Protein AF-A0A1Q5X031-F1 (afdb_monomer_lite)

Structure (mmCIF, N/CA/C/O backbone):
data_AF-A0A1Q5X031-F1
#
_entry.id   AF-A0A1Q5X031-F1
#
loop_
_atom_site.group_PDB
_atom_site.id
_atom_site.type_symbol
_atom_site.label_atom_id
_atom_site.label_alt_id
_atom_site.label_comp_id
_atom_site.label_asym_id
_atom_site.label_entity_id
_atom_site.label_seq_id
_atom_site.pdbx_PDB_ins_code
_atom_site.Cartn_x
_atom_site.Cartn_y
_atom_site.Cartn_z
_atom_site.occupancy
_atom_site.B_iso_or_equiv
_atom_site.auth_seq_id
_atom_site.auth_comp_id
_atom_site.auth_asym_id
_atom_site.auth_atom_id
_atom_site.pdbx_PDB_model_num
ATOM 1 N N . MET A 1 1 ? -12.141 8.683 9.339 1.00 62.94 1 MET A N 1
ATOM 2 C CA . MET A 1 1 ? -10.806 8.806 9.956 1.00 62.94 1 MET A CA 1
ATOM 3 C C . MET A 1 1 ? -9.960 7.649 9.449 1.00 62.94 1 MET A C 1
ATOM 5 O O . MET A 1 1 ? -10.517 6.573 9.268 1.00 62.94 1 MET A O 1
ATOM 9 N N . ILE A 1 2 ? -8.670 7.845 9.158 1.00 69.19 2 ILE A N 1
ATOM 10 C CA . ILE A 1 2 ? -7.793 6.757 8.685 1.00 69.19 2 ILE A CA 1
ATOM 11 C C . ILE A 1 2 ? -6.785 6.430 9.774 1.00 69.19 2 ILE A C 1
ATOM 13 O O . ILE A 1 2 ? -6.006 7.297 10.152 1.00 69.19 2 ILE A O 1
ATOM 17 N N . THR A 1 3 ? -6.739 5.181 10.232 1.00 71.44 3 THR A N 1
ATOM 18 C CA . THR A 1 3 ? -5.630 4.711 11.068 1.00 71.44 3 THR A CA 1
ATOM 19 C C . THR A 1 3 ? -4.552 4.084 10.185 1.00 71.44 3 THR A C 1
ATOM 21 O O . THR A 1 3 ? -4.799 3.101 9.487 1.00 71.44 3 THR A O 1
ATOM 24 N N . ILE A 1 4 ? -3.330 4.612 10.249 1.00 75.94 4 ILE A N 1
ATOM 25 C CA . ILE A 1 4 ? -2.141 3.996 9.656 1.00 75.94 4 ILE A CA 1
ATOM 26 C C . ILE A 1 4 ? -1.322 3.347 10.766 1.00 75.94 4 ILE A C 1
ATOM 28 O O . ILE A 1 4 ? -0.714 4.014 11.608 1.00 75.94 4 ILE A O 1
ATOM 32 N N . ALA A 1 5 ? -1.267 2.018 10.738 1.00 76.06 5 ALA A N 1
ATOM 33 C CA . ALA A 1 5 ? -0.456 1.255 11.667 1.00 76.06 5 ALA A CA 1
ATOM 34 C C . ALA A 1 5 ? 0.974 1.082 11.132 1.00 76.06 5 ALA A C 1
ATOM 36 O O . ALA A 1 5 ? 1.202 0.555 10.042 1.00 76.06 5 ALA A O 1
ATOM 37 N N . LEU A 1 6 ? 1.955 1.520 11.917 1.00 77.69 6 LEU A N 1
ATOM 38 C CA . LEU A 1 6 ? 3.374 1.485 11.579 1.00 77.69 6 LEU A CA 1
ATOM 39 C C . LEU A 1 6 ? 4.087 0.350 12.320 1.00 77.69 6 LEU A C 1
ATOM 41 O O . LEU A 1 6 ? 3.685 -0.078 13.405 1.00 77.69 6 LEU A O 1
ATOM 45 N N . THR A 1 7 ? 5.215 -0.105 11.769 1.00 81.31 7 THR A N 1
ATOM 46 C CA . THR A 1 7 ? 6.154 -0.918 12.555 1.00 81.31 7 THR A CA 1
ATOM 47 C C . THR A 1 7 ? 6.699 -0.085 13.716 1.00 81.31 7 THR A C 1
ATOM 49 O O . THR A 1 7 ? 6.920 1.119 13.564 1.00 81.31 7 THR A O 1
ATOM 52 N N . LYS A 1 8 ? 6.993 -0.725 14.854 1.00 79.88 8 LYS A N 1
ATOM 53 C CA . LYS A 1 8 ? 7.580 -0.054 16.029 1.00 79.88 8 LYS A CA 1
ATOM 54 C C . LYS A 1 8 ? 8.793 0.813 15.661 1.00 79.88 8 LYS A C 1
ATOM 56 O O . LYS A 1 8 ? 8.854 1.978 16.036 1.00 79.88 8 LYS A O 1
ATOM 61 N N . LYS A 1 9 ? 9.707 0.260 14.855 1.00 80.38 9 LYS A N 1
ATOM 62 C CA . LYS A 1 9 ? 10.918 0.954 14.397 1.00 80.38 9 LYS A CA 1
ATOM 63 C C . LYS A 1 9 ? 10.600 2.210 13.584 1.00 80.38 9 LYS A C 1
ATOM 65 O O . LYS A 1 9 ? 11.255 3.228 13.771 1.00 80.38 9 LYS A O 1
ATOM 70 N N . LEU A 1 10 ? 9.634 2.142 12.664 1.00 76.56 10 LEU A N 1
ATOM 71 C CA . LEU A 1 10 ? 9.259 3.303 11.856 1.00 76.56 10 LEU A CA 1
ATOM 72 C C . LEU A 1 10 ? 8.604 4.378 12.724 1.00 76.56 10 LEU A C 1
ATOM 74 O O . LEU A 1 10 ? 9.017 5.528 12.641 1.00 76.56 10 LEU A O 1
ATOM 78 N N . PHE A 1 11 ? 7.674 3.978 13.595 1.00 79.25 11 PHE A N 1
ATOM 79 C CA . PHE A 1 11 ? 6.970 4.877 14.506 1.00 79.25 11 PHE A CA 1
ATOM 80 C C . PHE A 1 11 ? 7.943 5.698 15.374 1.00 79.25 11 PHE A C 1
ATOM 82 O O . PHE A 1 11 ? 7.868 6.927 15.421 1.00 79.25 11 PHE A O 1
ATOM 89 N N . GLU A 1 12 ? 8.918 5.025 15.993 1.00 79.31 12 GLU A N 1
ATOM 90 C CA . GLU A 1 12 ? 9.957 5.651 16.826 1.00 79.31 12 GLU A CA 1
ATOM 91 C C . GLU A 1 12 ? 10.840 6.638 16.042 1.00 79.31 12 GLU A C 1
ATOM 93 O O . GLU A 1 12 ? 11.286 7.646 16.586 1.00 79.31 12 GLU A O 1
ATOM 98 N N . LEU A 1 13 ? 11.073 6.394 14.747 1.00 74.12 13 LEU A N 1
ATOM 99 C CA . LEU A 1 13 ? 11.888 7.265 13.891 1.00 74.12 13 LEU A CA 1
ATOM 100 C C . LEU A 1 13 ? 11.140 8.497 13.359 1.00 74.12 13 LEU A C 1
ATOM 102 O O . LEU A 1 13 ? 11.801 9.436 12.889 1.00 74.12 13 LEU A O 1
ATOM 106 N N . SER A 1 14 ? 9.805 8.469 13.399 1.00 70.00 14 SER A N 1
ATOM 107 C CA . SER A 1 14 ? 8.910 9.456 12.785 1.00 70.00 14 SER A CA 1
ATOM 108 C C . SER A 1 14 ? 8.431 10.580 13.713 1.00 70.00 14 SER A C 1
ATOM 110 O O . SER A 1 14 ? 7.792 11.503 13.224 1.00 70.00 14 SER A O 1
ATOM 112 N N . ALA A 1 15 ? 8.771 10.546 15.011 1.00 71.56 15 ALA A N 1
ATOM 113 C CA . ALA A 1 15 ? 8.360 11.551 16.010 1.00 71.56 15 ALA A CA 1
ATOM 114 C C . ALA A 1 15 ? 6.832 11.793 16.082 1.00 71.56 15 ALA A C 1
ATOM 116 O O . ALA A 1 15 ? 6.385 12.881 16.437 1.00 71.56 15 ALA A O 1
ATOM 117 N N . LEU A 1 16 ? 6.037 10.777 15.730 1.00 75.38 16 LEU A N 1
ATOM 118 C CA . LEU A 1 16 ? 4.574 10.827 15.722 1.00 75.38 16 LEU A CA 1
ATOM 119 C C . LEU A 1 16 ? 4.020 10.603 17.135 1.00 75.38 16 LEU A C 1
ATOM 121 O O . LEU A 1 16 ? 4.628 9.898 17.944 1.00 75.38 16 LEU A O 1
ATOM 125 N N . VAL A 1 17 ? 2.853 11.184 17.416 1.00 76.62 17 VAL A N 1
ATOM 126 C CA . VAL A 1 17 ? 2.105 10.931 18.655 1.00 76.62 17 VAL A CA 1
ATOM 127 C C . VAL A 1 17 ? 1.268 9.671 18.458 1.00 76.62 17 VAL A C 1
ATOM 129 O O . VAL A 1 17 ? 0.618 9.521 17.428 1.00 76.62 17 VAL A O 1
ATOM 132 N N . GLU A 1 18 ? 1.342 8.735 19.406 1.00 76.81 18 GLU A N 1
ATOM 133 C CA . GLU A 1 18 ? 0.602 7.473 19.316 1.00 76.81 18 GLU A CA 1
ATOM 134 C C . GLU A 1 18 ? -0.849 7.728 19.695 1.00 76.81 18 GLU A C 1
ATOM 136 O O . GLU A 1 18 ? -1.139 8.181 20.803 1.00 76.81 18 GLU A O 1
ATOM 141 N N . GLU A 1 19 ? -1.751 7.445 18.764 1.00 76.94 19 GLU A N 1
ATOM 142 C CA . GLU A 1 19 ? -3.184 7.599 18.972 1.00 76.94 19 GLU A CA 1
ATOM 143 C C . GLU A 1 19 ? -3.843 6.232 19.192 1.00 76.94 19 GLU A C 1
ATOM 145 O O . GLU A 1 19 ? -3.423 5.220 18.620 1.00 76.94 19 GLU A O 1
ATOM 150 N N . GLN A 1 20 ? -4.873 6.193 20.046 1.00 65.19 20 GLN A N 1
ATOM 151 C CA . GLN A 1 20 ? -5.651 4.974 20.276 1.00 65.19 20 GLN A CA 1
ATOM 152 C C . GLN A 1 20 ? -6.442 4.616 19.014 1.00 65.19 20 GLN A C 1
ATOM 154 O O . GLN A 1 20 ? -7.160 5.457 18.460 1.00 65.19 20 GLN A O 1
ATOM 159 N N . ASP A 1 21 ? -6.284 3.367 18.576 1.00 61.19 21 ASP A N 1
ATOM 160 C CA . ASP A 1 21 ? -7.022 2.796 17.456 1.00 61.19 21 ASP A CA 1
ATOM 161 C C . ASP A 1 21 ? -8.334 2.200 17.975 1.00 61.19 21 ASP A C 1
ATOM 163 O O . ASP A 1 21 ? -8.321 1.305 18.821 1.00 61.19 21 ASP A O 1
ATOM 167 N N . ASN A 1 22 ? -9.462 2.715 17.489 1.00 57.88 22 ASN A N 1
ATOM 168 C CA . ASN A 1 22 ? -10.771 2.118 17.726 1.00 57.88 22 ASN A CA 1
ATOM 169 C C . ASN A 1 22 ? -11.041 1.197 16.530 1.00 57.88 22 ASN A C 1
ATOM 171 O O . ASN A 1 22 ? -11.294 1.681 15.429 1.00 57.88 22 ASN A O 1
ATOM 175 N N . GLU A 1 23 ? -10.946 -0.119 16.740 1.00 53.53 23 GLU A N 1
ATOM 176 C CA . GLU A 1 23 ? -10.926 -1.153 15.686 1.00 53.53 23 GLU A CA 1
ATOM 177 C C . GLU A 1 23 ? -12.156 -1.163 14.743 1.00 53.53 23 GLU A C 1
ATOM 179 O O . GLU A 1 23 ? -12.122 -1.825 13.704 1.00 53.53 23 GLU A O 1
ATOM 184 N N . GLU A 1 24 ? -13.225 -0.426 15.059 1.00 53.31 24 GLU A N 1
ATOM 185 C CA . GLU A 1 24 ? -14.522 -0.494 14.370 1.00 53.31 24 GLU A CA 1
ATOM 186 C C . GLU A 1 24 ? -14.583 0.210 12.996 1.00 53.31 24 GLU A C 1
ATOM 188 O O . GLU A 1 24 ? -15.431 -0.150 12.184 1.00 53.31 24 GLU A O 1
ATOM 193 N N . GLU A 1 25 ? -13.684 1.147 12.657 1.00 50.66 25 GLU A N 1
ATOM 194 C CA . GLU A 1 25 ? -13.749 1.886 11.368 1.00 50.66 25 GLU A CA 1
ATOM 195 C C . GLU A 1 25 ? -12.804 1.353 10.265 1.00 50.66 25 GLU A C 1
ATOM 197 O O . GLU A 1 25 ? -12.800 1.843 9.132 1.00 50.66 25 GLU A O 1
ATOM 202 N N . ALA A 1 26 ? -11.972 0.353 10.564 1.00 51.22 26 ALA A N 1
ATOM 203 C CA . ALA A 1 26 ? -10.728 0.133 9.823 1.00 51.22 26 ALA A CA 1
ATOM 204 C C . ALA A 1 26 ? -10.812 -0.809 8.608 1.00 51.22 26 ALA A C 1
ATOM 206 O O . ALA A 1 26 ? -9.786 -1.051 7.975 1.00 51.22 26 ALA A O 1
ATOM 207 N N . GLU A 1 27 ? -11.962 -1.398 8.261 1.00 49.22 27 GLU A N 1
ATOM 208 C CA . GLU A 1 27 ? -11.999 -2.411 7.190 1.00 49.22 27 GLU A CA 1
ATOM 209 C C . GLU A 1 27 ? -11.757 -1.829 5.790 1.00 49.22 27 GLU A C 1
ATOM 211 O O . GLU A 1 27 ? -11.101 -2.460 4.965 1.00 49.22 27 GLU A O 1
ATOM 216 N N . PHE A 1 28 ? -12.177 -0.587 5.551 1.00 42.47 28 PHE A N 1
ATOM 217 C CA . PHE A 1 28 ? -12.088 0.066 4.242 1.00 42.47 28 PHE A CA 1
ATOM 218 C C . PHE A 1 28 ? -10.653 0.441 3.814 1.00 42.47 28 PHE A C 1
ATOM 220 O O . PHE A 1 28 ? -10.378 0.555 2.625 1.00 42.47 28 PHE A O 1
ATOM 227 N N . TYR A 1 29 ? -9.712 0.592 4.756 1.00 52.34 29 TYR A N 1
ATOM 228 C CA . TYR A 1 29 ? -8.354 1.106 4.488 1.00 52.34 29 TYR A CA 1
ATOM 229 C C . TYR A 1 29 ? -7.255 0.028 4.510 1.00 52.34 29 TYR A C 1
ATOM 231 O O . TYR A 1 29 ? -6.066 0.342 4.464 1.00 52.34 29 TYR A O 1
ATOM 239 N N . LYS A 1 30 ? -7.627 -1.258 4.558 1.00 55.53 30 LYS A N 1
ATOM 240 C CA . LYS A 1 30 ? -6.686 -2.392 4.675 1.00 55.53 30 LYS A CA 1
ATOM 241 C C . LYS A 1 30 ? -5.986 -2.781 3.363 1.00 55.53 30 LYS A C 1
ATOM 243 O O . LYS A 1 30 ? -5.201 -3.727 3.358 1.00 55.53 30 LYS A O 1
ATOM 248 N N . TRP A 1 31 ? -6.249 -2.080 2.258 1.00 60.91 31 TRP A N 1
ATOM 249 C CA . TRP A 1 31 ? -6.085 -2.643 0.909 1.00 60.91 31 TRP A CA 1
ATOM 250 C C . TRP A 1 31 ? -4.978 -2.023 0.043 1.00 60.91 31 TRP A C 1
ATOM 252 O O . TRP A 1 31 ? -4.971 -2.262 -1.157 1.00 60.91 31 TRP A O 1
ATOM 262 N N . HIS A 1 32 ? -4.027 -1.258 0.594 1.00 67.06 32 HIS A N 1
ATOM 263 C CA . HIS A 1 32 ? -2.970 -0.627 -0.218 1.00 67.06 32 HIS A CA 1
ATOM 264 C C . HIS A 1 32 ? -1.551 -1.104 0.105 1.00 67.06 32 HIS A C 1
ATOM 266 O O . HIS A 1 32 ? -1.074 -0.973 1.232 1.00 67.06 32 HIS A O 1
ATOM 272 N N . ALA A 1 33 ? -0.843 -1.566 -0.929 1.00 68.56 33 ALA A N 1
ATOM 273 C CA . ALA A 1 33 ? 0.562 -1.958 -0.895 1.00 68.56 33 ALA A CA 1
ATOM 274 C C . ALA A 1 33 ? 1.423 -0.970 -1.701 1.00 68.56 33 ALA A C 1
ATOM 276 O O . ALA A 1 33 ? 1.967 -1.304 -2.753 1.00 68.56 33 ALA A O 1
ATOM 277 N N . ASN A 1 34 ? 1.554 0.265 -1.209 1.00 76.19 34 ASN A N 1
ATOM 278 C CA . ASN A 1 34 ? 2.280 1.317 -1.924 1.00 76.19 34 ASN A CA 1
ATOM 279 C C . ASN A 1 34 ? 3.695 1.530 -1.368 1.00 76.19 34 ASN A C 1
ATOM 281 O O . ASN A 1 34 ? 3.919 1.606 -0.160 1.00 76.19 34 ASN A O 1
ATOM 285 N N . VAL A 1 35 ? 4.647 1.697 -2.279 1.00 75.12 35 VAL A N 1
ATOM 286 C CA . VAL A 1 35 ? 6.012 2.155 -2.037 1.00 75.12 35 VAL A CA 1
ATOM 287 C C . VAL A 1 35 ? 6.104 3.616 -2.464 1.00 75.12 35 VAL A C 1
ATOM 289 O O . VAL A 1 35 ? 5.649 3.999 -3.540 1.00 75.12 35 VAL A O 1
ATOM 292 N N . PHE A 1 36 ? 6.722 4.444 -1.628 1.00 75.56 36 PHE A N 1
ATOM 293 C CA . PHE A 1 36 ? 6.986 5.847 -1.930 1.00 75.56 36 PHE A CA 1
ATOM 294 C C . PHE A 1 36 ? 8.378 6.243 -1.443 1.00 75.56 36 PHE A C 1
ATOM 296 O O . PHE A 1 36 ? 8.917 5.689 -0.482 1.00 75.56 36 PHE A O 1
ATOM 303 N N . ARG A 1 37 ? 8.992 7.212 -2.128 1.00 70.06 37 ARG A N 1
ATOM 304 C CA . ARG A 1 37 ? 10.319 7.717 -1.769 1.00 70.06 37 ARG A CA 1
ATOM 305 C C . ARG A 1 37 ? 10.178 8.834 -0.739 1.00 70.06 37 ARG A C 1
ATOM 307 O O . ARG A 1 37 ? 9.598 9.875 -1.019 1.00 70.06 37 ARG A O 1
ATOM 314 N N . MET A 1 38 ? 10.772 8.648 0.434 1.00 66.62 38 MET A N 1
ATOM 315 C CA . MET A 1 38 ? 10.844 9.691 1.457 1.00 66.62 38 MET A CA 1
ATOM 316 C C . MET A 1 38 ? 12.006 10.655 1.186 1.00 66.62 38 MET A C 1
ATOM 318 O O . MET A 1 38 ? 13.172 10.285 1.331 1.00 66.62 38 MET A O 1
ATOM 322 N N . ALA A 1 39 ? 11.702 11.906 0.835 1.00 57.41 39 ALA A N 1
ATOM 323 C CA . ALA A 1 39 ? 12.688 12.979 0.708 1.00 57.41 39 ALA A CA 1
ATOM 324 C C . ALA A 1 39 ? 12.679 13.875 1.965 1.00 57.41 39 ALA A C 1
ATOM 326 O O . ALA A 1 39 ? 11.912 14.822 2.042 1.00 57.41 39 ALA A O 1
ATOM 327 N N . ARG A 1 40 ? 13.560 13.574 2.935 1.00 55.78 40 ARG A N 1
ATOM 328 C CA . ARG A 1 40 ? 13.733 14.252 4.248 1.00 55.78 40 ARG A CA 1
ATOM 329 C C . ARG A 1 40 ? 12.469 14.285 5.144 1.00 55.78 40 ARG A C 1
ATOM 331 O O . ARG A 1 40 ? 11.333 14.313 4.699 1.00 55.78 40 ARG A O 1
ATOM 338 N N . LYS A 1 41 ? 12.689 14.214 6.460 1.00 55.41 41 LYS A N 1
ATOM 339 C CA . LYS A 1 41 ? 11.755 13.715 7.495 1.00 55.41 41 LYS A CA 1
ATOM 340 C C . LYS A 1 41 ? 10.447 14.493 7.760 1.00 55.41 41 LYS A C 1
ATOM 342 O O . LYS A 1 41 ? 9.710 14.078 8.646 1.00 55.41 41 LYS A O 1
ATOM 347 N N . ASN A 1 42 ? 10.121 15.579 7.060 1.00 55.56 42 ASN A N 1
ATOM 348 C CA . ASN A 1 42 ? 9.269 16.601 7.688 1.00 55.56 42 ASN A CA 1
ATOM 349 C C . ASN A 1 42 ? 7.770 16.590 7.341 1.00 55.56 42 ASN A C 1
ATOM 351 O O . ASN A 1 42 ? 7.055 17.400 7.919 1.00 55.56 42 ASN A O 1
ATOM 355 N N . ASN A 1 43 ? 7.247 15.701 6.482 1.00 72.56 43 ASN A N 1
ATOM 356 C CA . ASN A 1 43 ? 5.784 15.602 6.323 1.00 72.56 43 ASN A CA 1
ATOM 357 C C . ASN A 1 43 ? 5.296 14.251 5.761 1.00 72.56 43 ASN A C 1
ATOM 359 O O . ASN A 1 43 ? 4.902 14.148 4.599 1.00 72.56 43 ASN A O 1
ATOM 363 N N . ILE A 1 44 ? 5.340 13.193 6.582 1.00 72.88 44 ILE A N 1
ATOM 364 C CA . ILE A 1 44 ? 4.891 11.840 6.189 1.00 72.88 44 ILE A CA 1
ATOM 365 C C . ILE A 1 44 ? 3.414 11.840 5.763 1.00 72.88 44 ILE A C 1
ATOM 367 O O . ILE A 1 44 ? 3.081 11.173 4.788 1.00 72.88 44 ILE A O 1
ATOM 371 N N . ASN A 1 45 ? 2.563 12.629 6.429 1.00 75.06 45 ASN A N 1
ATOM 372 C CA . ASN A 1 45 ? 1.144 12.773 6.087 1.00 75.06 45 ASN A CA 1
ATOM 373 C C . ASN A 1 45 ? 0.944 13.261 4.658 1.00 75.06 45 ASN A C 1
ATOM 375 O O . ASN A 1 45 ? 0.323 12.584 3.843 1.00 75.06 45 ASN A O 1
ATOM 379 N N . GLN A 1 46 ? 1.518 14.422 4.345 1.00 77.56 46 GLN A N 1
ATOM 380 C CA . GLN A 1 46 ? 1.369 15.021 3.025 1.00 77.56 46 GLN A CA 1
ATOM 381 C C . GLN A 1 46 ? 1.960 14.124 1.933 1.00 77.56 46 GLN A C 1
ATOM 383 O O . GLN A 1 46 ? 1.359 13.972 0.874 1.00 77.56 46 GLN A O 1
ATOM 388 N N . LEU A 1 47 ? 3.108 13.491 2.200 1.00 79.19 47 LEU A N 1
ATOM 389 C CA . LEU A 1 47 ? 3.730 12.560 1.261 1.00 79.19 47 LEU A CA 1
ATOM 390 C C . LEU A 1 47 ? 2.841 11.337 0.994 1.00 79.19 47 LEU A C 1
ATOM 392 O O . LEU A 1 47 ? 2.692 10.929 -0.157 1.00 79.19 47 LEU A O 1
ATOM 396 N N . PHE A 1 48 ? 2.254 10.763 2.046 1.00 78.62 48 PHE A N 1
ATOM 397 C CA . PHE A 1 48 ? 1.362 9.614 1.936 1.00 78.62 48 PHE A CA 1
ATOM 398 C C . PHE A 1 48 ? 0.110 9.957 1.127 1.00 78.62 48 PHE A C 1
ATOM 400 O O . PHE A 1 48 ? -0.191 9.258 0.163 1.00 78.62 48 PHE A O 1
ATOM 407 N N . VAL A 1 49 ? -0.578 11.052 1.469 1.00 81.06 49 VAL A N 1
ATOM 408 C CA . VAL A 1 49 ? -1.802 11.484 0.775 1.00 81.06 49 VAL A CA 1
ATOM 409 C C . VAL A 1 49 ? -1.518 11.792 -0.694 1.00 81.06 49 VAL A C 1
ATOM 411 O O . VAL A 1 49 ? -2.240 11.317 -1.569 1.00 81.06 49 VAL A O 1
ATOM 414 N N . GLN A 1 50 ? -0.434 12.517 -0.984 1.00 84.44 50 GLN A N 1
ATOM 415 C CA . GLN A 1 50 ? -0.041 12.825 -2.359 1.00 84.44 50 GLN A CA 1
ATOM 416 C C . GLN A 1 50 ? 0.235 11.549 -3.164 1.00 84.44 50 GLN A C 1
ATOM 418 O O . GLN A 1 50 ? -0.292 11.381 -4.262 1.00 84.44 50 GLN A O 1
ATOM 423 N N . SER A 1 51 ? 1.008 10.615 -2.600 1.00 84.12 51 SER A N 1
ATOM 424 C CA . SER A 1 51 ? 1.296 9.341 -3.263 1.00 84.12 51 SER A CA 1
ATOM 425 C C . SER A 1 51 ? 0.035 8.497 -3.461 1.00 84.12 51 SER A C 1
ATOM 427 O O . SER A 1 51 ? -0.120 7.851 -4.496 1.00 84.12 51 SER A O 1
ATOM 429 N N . LEU A 1 52 ? -0.888 8.499 -2.500 1.00 83.50 52 LEU A N 1
ATOM 430 C CA . LEU A 1 52 ? -2.160 7.791 -2.601 1.00 83.50 52 LEU A CA 1
ATOM 431 C C . LEU A 1 52 ? -3.011 8.332 -3.757 1.00 83.50 52 LEU A C 1
ATOM 433 O O . LEU A 1 52 ? -3.486 7.544 -4.569 1.00 83.50 52 LEU A O 1
ATOM 437 N N . ILE A 1 53 ? -3.132 9.658 -3.882 1.00 87.38 53 ILE A N 1
ATOM 438 C CA . ILE A 1 53 ? -3.837 10.313 -4.996 1.00 87.38 53 ILE A CA 1
ATOM 439 C C . ILE A 1 53 ? -3.215 9.923 -6.339 1.00 87.38 53 ILE A C 1
ATOM 441 O O . ILE A 1 53 ? -3.936 9.565 -7.268 1.00 87.38 53 ILE A O 1
ATOM 445 N N . GLU A 1 54 ? -1.887 9.974 -6.452 1.00 89.06 54 GLU A N 1
ATOM 446 C CA . GLU A 1 54 ? -1.179 9.632 -7.691 1.00 89.06 54 GLU A CA 1
ATOM 447 C C . GLU A 1 54 ? -1.411 8.176 -8.110 1.00 89.06 54 GLU A C 1
ATOM 449 O O . GLU A 1 54 ? -1.678 7.916 -9.283 1.00 89.06 54 GLU A O 1
ATOM 454 N N . ASN A 1 55 ? -1.372 7.235 -7.160 1.00 88.06 55 ASN A N 1
ATOM 455 C CA . ASN A 1 55 ? -1.646 5.825 -7.444 1.00 88.06 55 ASN A CA 1
ATOM 456 C C . ASN A 1 55 ? -3.112 5.597 -7.844 1.00 88.06 55 ASN A C 1
ATOM 458 O O . ASN A 1 55 ? -3.367 4.911 -8.826 1.00 88.06 55 ASN A O 1
ATOM 462 N N . LEU A 1 56 ? -4.077 6.209 -7.147 1.00 87.00 56 LEU A N 1
ATOM 463 C CA . LEU A 1 56 ? -5.497 6.066 -7.493 1.00 87.00 56 LEU A CA 1
ATOM 464 C C . LEU A 1 56 ? -5.820 6.670 -8.867 1.00 87.00 56 LEU A C 1
ATOM 466 O O . LEU A 1 56 ? -6.586 6.097 -9.634 1.00 87.00 56 LEU A O 1
ATOM 470 N N . ARG A 1 57 ? -5.205 7.799 -9.230 1.00 90.19 57 ARG A N 1
ATOM 471 C CA . ARG A 1 57 ? -5.338 8.344 -10.590 1.00 90.19 57 ARG A CA 1
ATOM 472 C C . A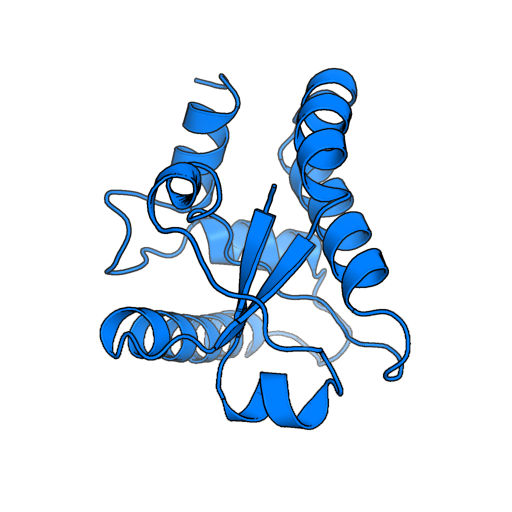RG A 1 57 ? -4.771 7.396 -11.640 1.00 90.19 57 ARG A C 1
ATOM 474 O O . ARG A 1 57 ? -5.369 7.238 -12.699 1.00 90.19 57 ARG A O 1
ATOM 481 N N . ALA A 1 58 ? -3.632 6.769 -11.350 1.00 88.62 58 ALA A N 1
ATOM 482 C CA . ALA A 1 58 ? -3.021 5.790 -12.243 1.00 88.62 58 ALA A CA 1
ATOM 483 C C . ALA A 1 58 ? -3.852 4.504 -12.389 1.00 88.62 58 ALA A C 1
ATOM 485 O O . ALA A 1 58 ? -3.764 3.847 -13.422 1.00 88.62 58 ALA A O 1
ATOM 486 N N . ASP A 1 59 ? -4.672 4.181 -11.389 1.00 85.31 59 ASP A N 1
ATOM 487 C CA . ASP A 1 59 ? -5.651 3.088 -11.420 1.00 85.31 59 ASP A CA 1
ATOM 488 C C . ASP A 1 59 ? -7.016 3.521 -12.000 1.00 85.31 59 ASP A C 1
ATOM 490 O O . ASP A 1 59 ? -8.000 2.792 -11.881 1.00 85.31 59 ASP A O 1
ATOM 494 N N . GLU A 1 60 ? -7.064 4.691 -12.651 1.00 88.25 60 GLU A N 1
ATOM 495 C CA . GLU A 1 60 ? -8.207 5.224 -13.410 1.00 88.25 60 GLU A CA 1
ATOM 496 C C . GLU A 1 60 ? -9.443 5.572 -12.560 1.00 88.25 60 GLU A C 1
ATOM 498 O O . GLU A 1 60 ? -10.562 5.694 -13.067 1.00 88.25 60 GLU A O 1
ATOM 503 N N . PHE A 1 61 ? -9.262 5.806 -11.257 1.00 87.56 61 PHE A N 1
ATOM 504 C CA . PHE A 1 61 ? -10.333 6.346 -10.422 1.00 87.56 61 PHE A CA 1
ATOM 505 C C . PHE A 1 61 ? -10.626 7.813 -10.781 1.00 87.56 61 PHE A C 1
ATOM 507 O O . PHE A 1 61 ? -9.724 8.629 -10.963 1.00 87.56 61 PHE A O 1
ATOM 514 N N . SER A 1 62 ? -11.911 8.180 -10.832 1.00 89.31 62 SER A N 1
ATOM 515 C CA . SER A 1 62 ? -12.331 9.566 -11.078 1.00 89.31 62 SER A CA 1
ATOM 516 C C . SER A 1 62 ? -11.898 10.497 -9.941 1.00 89.31 62 SER A C 1
ATOM 518 O O . SER A 1 62 ? -12.075 10.138 -8.773 1.00 89.31 62 SER A O 1
ATOM 520 N N . ASP A 1 63 ? -11.482 11.725 -10.263 1.00 88.12 63 ASP A N 1
ATOM 521 C CA . ASP A 1 63 ? -11.083 12.726 -9.263 1.00 88.12 63 ASP A CA 1
ATOM 522 C C . ASP A 1 63 ? -12.152 12.950 -8.178 1.00 88.12 63 ASP A C 1
ATOM 524 O O . ASP A 1 63 ? -11.807 13.051 -7.008 1.00 88.12 63 ASP A O 1
ATOM 528 N N . SER A 1 64 ? -13.449 12.925 -8.520 1.00 88.81 64 SER A N 1
ATOM 529 C CA . SER A 1 64 ? -14.535 13.063 -7.532 1.00 88.81 64 SER A CA 1
ATOM 530 C C . SER A 1 64 ? -14.495 11.977 -6.449 1.00 88.81 64 SER A C 1
ATOM 532 O O . SER A 1 64 ? -14.626 12.289 -5.267 1.00 88.81 64 SER A O 1
ATOM 534 N N . LYS A 1 65 ? -14.290 10.708 -6.834 1.00 85.75 65 LYS A N 1
ATOM 535 C CA . LYS A 1 65 ? -14.174 9.580 -5.891 1.00 85.75 65 LYS A CA 1
ATOM 536 C C . LYS A 1 65 ? -12.894 9.676 -5.062 1.00 85.75 65 LYS A C 1
ATOM 538 O O . LYS A 1 65 ? -12.911 9.384 -3.871 1.00 85.75 65 LYS A O 1
ATOM 543 N N . ILE A 1 66 ? -11.793 10.108 -5.681 1.00 86.81 66 ILE A N 1
ATOM 544 C CA . ILE A 1 66 ? -10.516 10.306 -4.986 1.00 86.81 66 ILE A CA 1
ATOM 545 C C . ILE A 1 66 ? -10.652 11.412 -3.938 1.00 86.81 66 ILE A C 1
ATOM 547 O O . ILE A 1 66 ? -10.233 11.219 -2.802 1.00 86.81 66 ILE A O 1
ATOM 551 N N . THR A 1 67 ? -11.264 12.547 -4.278 1.00 86.38 67 THR A N 1
ATOM 552 C CA . THR A 1 67 ? -11.500 13.645 -3.333 1.00 86.38 67 THR A CA 1
ATOM 553 C C . THR A 1 67 ? -12.406 13.214 -2.187 1.00 86.38 67 THR A C 1
ATOM 555 O O . THR A 1 67 ? -12.088 13.497 -1.034 1.00 86.38 67 THR A O 1
ATOM 558 N N . GLU A 1 68 ? -13.490 12.486 -2.470 1.00 84.25 68 GLU A N 1
ATOM 559 C CA . GLU A 1 68 ? -14.349 11.937 -1.417 1.00 84.25 68 GLU A CA 1
ATOM 560 C C . GLU A 1 68 ? -13.545 11.029 -0.472 1.00 84.25 68 GLU A C 1
ATOM 562 O O . GLU A 1 68 ? -13.597 11.187 0.748 1.00 84.25 68 GLU A O 1
ATOM 567 N N . TYR A 1 69 ? -12.741 10.123 -1.028 1.00 79.00 69 TYR A N 1
ATOM 568 C CA . TYR A 1 69 ? -11.905 9.204 -0.263 1.00 79.00 69 TYR A CA 1
ATOM 569 C C . TYR A 1 69 ? -10.850 9.928 0.588 1.00 79.00 69 TYR A C 1
ATOM 571 O O . TYR A 1 69 ? -10.712 9.655 1.779 1.00 79.00 69 TYR A O 1
ATOM 579 N N . VAL A 1 70 ? -10.141 10.893 0.004 1.00 80.00 70 VAL A N 1
ATOM 580 C CA . VAL A 1 70 ? -9.067 11.636 0.674 1.00 80.00 70 VAL A CA 1
ATOM 581 C C . VAL A 1 70 ? -9.603 12.634 1.698 1.00 80.00 70 VAL A C 1
ATOM 583 O O . VAL A 1 70 ? -8.955 12.847 2.713 1.00 80.00 70 VAL A O 1
ATOM 586 N N . SER A 1 71 ? -10.810 13.180 1.535 1.00 80.12 71 SER A N 1
ATOM 587 C CA . SER A 1 71 ? -11.409 14.036 2.574 1.00 80.12 71 SER A CA 1
ATOM 588 C C . SER A 1 71 ? -11.625 13.295 3.904 1.00 80.12 71 SER A C 1
ATOM 590 O O . SER A 1 71 ? -11.560 13.889 4.977 1.00 80.12 71 SER A O 1
ATOM 592 N N . LYS A 1 72 ? -11.802 11.965 3.857 1.00 70.38 72 LYS A N 1
ATOM 593 C CA . LYS A 1 72 ? -11.834 11.100 5.050 1.00 70.38 72 LYS A CA 1
ATOM 594 C C . LYS A 1 72 ? -10.434 10.843 5.628 1.00 70.38 72 LYS A C 1
ATOM 596 O O . LYS A 1 72 ? -10.333 10.434 6.791 1.00 70.38 72 LYS A O 1
ATOM 601 N N . ALA A 1 73 ? -9.390 11.080 4.828 1.00 64.62 73 ALA A N 1
ATOM 602 C CA . ALA A 1 73 ? -7.979 10.964 5.178 1.00 64.62 73 ALA A CA 1
ATOM 603 C C . ALA A 1 73 ? -7.424 12.190 5.904 1.00 64.62 73 ALA A C 1
ATOM 605 O O . ALA A 1 73 ? -6.424 12.036 6.581 1.00 64.62 73 ALA A O 1
ATOM 606 N N . ASP A 1 74 ? -8.048 13.370 5.855 1.00 59.19 74 ASP A N 1
ATOM 607 C CA . ASP A 1 74 ? -7.517 14.568 6.539 1.00 59.19 74 ASP A CA 1
ATOM 608 C C . ASP A 1 74 ? -7.370 14.401 8.071 1.00 59.19 74 ASP A C 1
ATOM 610 O O . ASP A 1 74 ? -6.631 15.143 8.717 1.00 59.19 74 ASP A O 1
ATOM 614 N N . ALA A 1 75 ? -7.995 13.371 8.651 1.00 67.19 75 ALA A N 1
ATOM 615 C CA . ALA A 1 75 ? -7.736 12.880 10.002 1.00 67.19 75 ALA A CA 1
ATOM 616 C C . ALA A 1 75 ? -6.990 11.526 9.963 1.00 67.19 75 ALA A C 1
ATOM 618 O O . ALA A 1 75 ? -7.591 10.477 10.233 1.00 67.19 75 ALA A O 1
ATOM 619 N N . ILE A 1 76 ? -5.701 11.537 9.590 1.00 73.12 76 ILE A N 1
ATOM 620 C CA . ILE A 1 76 ? -4.818 10.361 9.710 1.00 73.12 76 ILE A CA 1
ATOM 621 C C . ILE A 1 76 ? -4.335 10.241 11.150 1.00 73.12 76 ILE A C 1
ATOM 623 O O . ILE A 1 76 ? -3.633 11.123 11.643 1.00 73.12 76 ILE A O 1
ATOM 627 N N . LYS A 1 77 ? -4.640 9.107 11.775 1.00 77.38 77 LYS A N 1
ATOM 628 C CA . LYS A 1 77 ? -4.046 8.675 13.034 1.00 77.38 77 LYS A CA 1
ATOM 629 C C . LYS A 1 77 ? -2.892 7.731 12.779 1.00 77.38 77 LYS A C 1
ATOM 631 O O . LYS A 1 77 ? -2.997 6.831 11.942 1.00 77.38 77 LYS A O 1
ATOM 636 N N . PHE A 1 78 ? -1.821 7.873 13.548 1.00 77.56 78 PHE A N 1
ATOM 637 C CA . PHE A 1 78 ? -0.731 6.905 13.529 1.00 77.56 78 PHE A CA 1
ATOM 638 C C . PHE A 1 78 ? -0.707 6.075 14.798 1.00 77.56 78 PHE A C 1
ATOM 640 O O . PHE A 1 78 ? -0.726 6.591 15.914 1.00 77.56 78 PHE A O 1
ATOM 647 N N . THR A 1 79 ? -0.587 4.768 14.611 1.00 81.50 79 THR A N 1
ATOM 648 C CA . THR A 1 79 ? -0.465 3.812 15.709 1.00 81.50 79 THR A CA 1
ATOM 649 C C . THR A 1 79 ? 0.647 2.807 15.432 1.00 81.50 79 THR A C 1
ATOM 651 O O . THR A 1 79 ? 1.192 2.741 14.325 1.00 81.50 79 THR A O 1
ATOM 654 N N . LYS A 1 80 ? 1.008 2.005 16.431 1.00 81.88 80 LYS A N 1
ATOM 655 C CA . LYS A 1 80 ? 1.906 0.858 16.261 1.00 81.88 80 LYS A CA 1
ATOM 656 C C . LYS A 1 80 ? 1.077 -0.392 16.009 1.00 81.88 80 LYS A C 1
ATOM 658 O O . LYS A 1 80 ? 0.142 -0.679 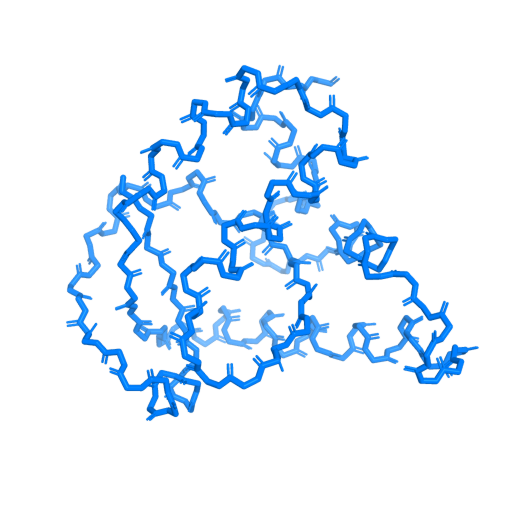16.746 1.00 81.88 80 LYS A O 1
ATOM 663 N N . THR A 1 81 ? 1.465 -1.203 15.026 1.00 79.50 81 THR A N 1
ATOM 664 C CA . THR A 1 81 ? 0.903 -2.555 14.911 1.00 79.50 81 THR A CA 1
ATOM 665 C C . THR A 1 81 ? 1.708 -3.558 15.736 1.00 79.50 81 THR A C 1
ATOM 667 O O . THR A 1 81 ? 2.934 -3.639 15.630 1.00 79.50 81 THR A O 1
ATOM 670 N N . TYR A 1 82 ? 1.002 -4.368 16.525 1.00 79.38 82 TYR A N 1
ATOM 671 C CA . TYR A 1 82 ? 1.555 -5.535 17.225 1.00 79.38 82 TYR A CA 1
ATOM 672 C C . TYR A 1 82 ? 1.125 -6.861 16.579 1.00 79.38 82 TYR A C 1
ATOM 674 O O . TYR A 1 82 ? 1.517 -7.942 17.026 1.00 79.38 82 TYR A O 1
ATOM 682 N N . SER A 1 83 ? 0.340 -6.804 15.496 1.00 81.19 83 SER A N 1
ATOM 683 C CA . SER A 1 83 ? -0.123 -7.997 14.795 1.00 81.19 83 SER A CA 1
ATOM 684 C C . SER A 1 83 ? 1.033 -8.655 14.048 1.00 81.19 83 SER A C 1
ATOM 686 O O . SER A 1 83 ? 1.461 -8.191 12.991 1.00 81.19 83 SER A O 1
ATOM 688 N N . ARG A 1 84 ? 1.512 -9.797 14.562 1.00 79.94 84 ARG A N 1
ATOM 689 C CA . ARG A 1 84 ? 2.584 -10.597 13.932 1.00 79.94 84 ARG A CA 1
ATOM 690 C C . ARG A 1 84 ? 2.289 -10.925 12.473 1.00 79.94 84 ARG A C 1
ATOM 692 O O . ARG A 1 84 ? 3.185 -10.949 11.641 1.00 79.94 84 ARG A O 1
ATOM 699 N N . SER A 1 85 ? 1.021 -11.156 12.169 1.00 77.50 85 SER A N 1
ATOM 700 C CA . SER A 1 85 ? 0.566 -11.490 10.826 1.00 77.50 85 SER A CA 1
ATOM 701 C C . SER A 1 85 ? 0.554 -10.298 9.854 1.00 77.50 85 SER A C 1
ATOM 703 O O . SER A 1 85 ? 0.861 -10.472 8.675 1.00 77.50 85 SER A O 1
ATOM 705 N N . VAL A 1 86 ? 0.287 -9.079 10.343 1.00 79.25 86 VAL A N 1
ATOM 706 C CA . VAL A 1 86 ? 0.467 -7.842 9.561 1.00 79.25 86 VAL A CA 1
ATOM 707 C C . VAL A 1 86 ? 1.957 -7.582 9.346 1.00 79.25 86 VAL A C 1
ATOM 709 O O . VAL A 1 86 ? 2.383 -7.383 8.214 1.00 79.25 86 VAL A O 1
ATOM 712 N N . LEU A 1 87 ? 2.769 -7.688 10.403 1.00 82.06 87 LEU A N 1
ATOM 713 C CA . LEU A 1 87 ? 4.227 -7.531 10.324 1.00 82.06 87 LEU A CA 1
ATOM 714 C C . LEU A 1 87 ? 4.880 -8.537 9.358 1.00 82.06 87 LEU A C 1
ATOM 716 O O . LEU A 1 87 ? 5.794 -8.174 8.614 1.00 82.06 87 LEU A O 1
ATOM 720 N N . GLY A 1 88 ? 4.395 -9.782 9.336 1.00 81.88 88 GLY A N 1
ATOM 721 C CA . GLY A 1 88 ? 4.806 -10.794 8.361 1.00 81.88 88 GLY A CA 1
ATOM 722 C C . GLY A 1 88 ? 4.482 -10.362 6.931 1.00 81.88 88 GLY A C 1
ATOM 723 O O . GLY A 1 88 ? 5.380 -10.301 6.100 1.00 81.88 88 GLY A O 1
ATOM 724 N N . SER A 1 89 ? 3.244 -9.920 6.685 1.00 80.69 89 SER A N 1
ATOM 725 C CA . SER A 1 89 ? 2.818 -9.433 5.363 1.00 80.69 89 SER A CA 1
ATOM 726 C C . SER A 1 89 ? 3.644 -8.226 4.890 1.00 80.69 89 SER A C 1
ATOM 728 O O . SER A 1 89 ? 4.058 -8.175 3.737 1.00 80.69 89 SER A O 1
ATOM 730 N N . MET A 1 90 ? 3.960 -7.276 5.781 1.00 81.94 90 MET A N 1
ATOM 731 C CA . MET A 1 90 ? 4.850 -6.146 5.464 1.00 81.94 90 MET A CA 1
ATOM 732 C C . MET A 1 90 ? 6.261 -6.618 5.087 1.00 81.94 90 MET A C 1
ATOM 734 O O . MET A 1 90 ? 6.868 -6.084 4.161 1.00 81.94 90 MET A O 1
ATOM 738 N N . THR A 1 91 ? 6.782 -7.628 5.789 1.00 84.19 91 THR A N 1
ATOM 739 C CA . THR A 1 91 ? 8.092 -8.225 5.484 1.00 84.19 91 THR A CA 1
ATOM 740 C C . THR A 1 91 ? 8.093 -8.888 4.109 1.00 84.19 91 THR A C 1
ATOM 742 O O . THR A 1 91 ? 9.041 -8.713 3.341 1.00 84.19 91 THR A O 1
ATOM 745 N N . ASP A 1 92 ? 7.025 -9.610 3.780 1.00 83.88 92 ASP A N 1
ATOM 746 C CA . ASP A 1 92 ? 6.872 -10.262 2.483 1.00 83.88 92 ASP A CA 1
ATOM 747 C C . ASP A 1 92 ? 6.781 -9.234 1.350 1.00 83.88 92 ASP A C 1
ATOM 749 O O . ASP A 1 92 ? 7.457 -9.392 0.334 1.00 83.88 92 ASP A O 1
ATOM 753 N N . MET A 1 93 ? 6.065 -8.120 1.551 1.00 83.44 93 MET A N 1
ATOM 754 C CA . MET A 1 93 ? 6.022 -7.018 0.580 1.00 83.44 93 MET A CA 1
ATOM 755 C C . MET A 1 93 ? 7.395 -6.404 0.310 1.00 83.44 93 MET A C 1
ATOM 757 O O . MET A 1 93 ? 7.716 -6.112 -0.842 1.00 83.44 93 MET A O 1
ATOM 761 N N . VAL A 1 94 ? 8.227 -6.222 1.341 1.00 84.69 94 VAL A N 1
ATOM 762 C CA . VAL A 1 94 ? 9.594 -5.702 1.166 1.00 84.69 94 VAL A CA 1
ATOM 763 C C . VAL A 1 94 ? 10.424 -6.650 0.298 1.00 84.69 94 VAL A C 1
ATOM 765 O O . VAL A 1 94 ? 11.112 -6.195 -0.615 1.00 84.69 94 VAL A O 1
ATOM 768 N N . LYS A 1 95 ? 10.333 -7.965 0.533 1.00 86.38 95 LYS A N 1
ATOM 769 C CA . LYS A 1 95 ? 11.038 -8.973 -0.276 1.00 86.38 95 LYS A CA 1
ATOM 770 C C . LYS A 1 95 ? 10.521 -9.019 -1.713 1.00 86.38 95 LYS A C 1
ATOM 772 O O . LYS A 1 95 ? 11.326 -9.034 -2.638 1.00 86.38 95 LYS A O 1
ATOM 777 N N . MET A 1 96 ? 9.201 -8.998 -1.893 1.00 84.25 96 MET A N 1
ATOM 778 C CA . MET A 1 96 ? 8.550 -8.997 -3.204 1.00 84.25 96 MET A CA 1
ATOM 779 C C . MET A 1 96 ? 8.955 -7.766 -4.017 1.00 84.25 96 MET A C 1
ATOM 781 O O . MET A 1 96 ? 9.389 -7.887 -5.157 1.00 84.25 96 MET A O 1
ATOM 785 N N . THR A 1 97 ? 8.911 -6.588 -3.392 1.00 85.88 97 THR A N 1
ATOM 786 C CA . THR A 1 97 ? 9.376 -5.336 -3.998 1.00 85.88 97 THR A CA 1
ATOM 787 C C . THR A 1 97 ? 10.850 -5.449 -4.383 1.00 85.88 97 THR A C 1
ATOM 789 O O . THR A 1 97 ? 11.211 -5.112 -5.505 1.00 85.88 97 THR A O 1
ATOM 792 N N . GLY A 1 98 ? 11.697 -5.974 -3.488 1.00 85.88 98 GLY A N 1
ATOM 793 C CA . GLY A 1 98 ? 13.116 -6.220 -3.757 1.00 85.88 98 GLY A CA 1
ATOM 794 C C . GLY A 1 98 ? 13.352 -7.102 -4.986 1.00 85.88 98 GLY A C 1
ATOM 795 O O . GLY A 1 98 ? 14.222 -6.799 -5.796 1.00 85.88 98 GLY A O 1
ATOM 796 N N . PHE A 1 99 ? 12.541 -8.146 -5.161 1.00 85.81 99 PHE A N 1
ATOM 797 C CA . PHE A 1 99 ? 12.571 -8.991 -6.352 1.00 85.81 99 PHE A CA 1
ATOM 798 C C . PHE A 1 99 ? 12.126 -8.227 -7.607 1.00 85.81 99 PHE A C 1
ATOM 800 O O . PHE A 1 99 ? 12.845 -8.225 -8.602 1.00 85.81 99 PHE A O 1
ATOM 807 N N . LEU A 1 100 ? 10.998 -7.511 -7.551 1.00 83.94 100 LEU A N 1
ATOM 808 C CA . LEU A 1 100 ? 10.471 -6.747 -8.689 1.00 83.94 100 LEU A CA 1
ATOM 809 C C . LEU A 1 100 ? 11.448 -5.689 -9.205 1.00 83.94 100 LEU A C 1
ATOM 811 O O . LEU A 1 100 ? 11.458 -5.410 -10.402 1.00 83.94 100 LEU A O 1
ATOM 815 N N . ILE A 1 101 ? 12.242 -5.092 -8.314 1.00 85.06 101 ILE A N 1
ATOM 816 C CA . ILE A 1 101 ? 13.213 -4.054 -8.670 1.00 85.06 101 ILE A CA 1
ATOM 817 C C . ILE A 1 101 ? 14.601 -4.616 -8.994 1.00 85.06 101 ILE A C 1
ATOM 819 O O . ILE A 1 101 ? 15.453 -3.852 -9.435 1.00 85.06 101 ILE A O 1
ATOM 823 N N . SER A 1 102 ? 14.849 -5.912 -8.767 1.00 84.56 102 SER A N 1
ATOM 824 C CA . SER A 1 102 ? 16.190 -6.507 -8.884 1.00 84.56 102 SER A CA 1
ATOM 825 C C . SER A 1 102 ? 16.771 -6.420 -10.298 1.00 84.56 102 SER A C 1
ATOM 827 O O . SER A 1 102 ? 17.977 -6.237 -10.449 1.00 84.56 102 SER A O 1
ATOM 829 N N . ASP A 1 103 ? 15.907 -6.435 -11.314 1.00 78.31 103 ASP A N 1
ATOM 830 C CA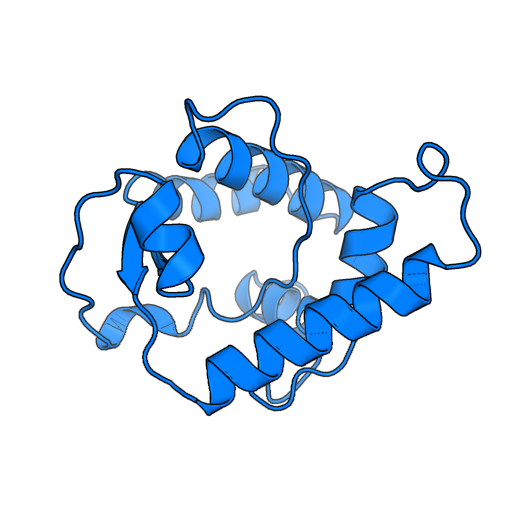 . ASP A 1 103 ? 16.286 -6.304 -12.724 1.00 78.31 103 ASP A CA 1
ATOM 831 C C . ASP A 1 103 ? 16.433 -4.840 -13.188 1.00 78.31 103 ASP A C 1
ATOM 833 O O . ASP A 1 103 ? 16.749 -4.577 -14.350 1.00 78.31 103 ASP A O 1
ATOM 837 N N . TYR A 1 104 ? 16.188 -3.862 -12.308 1.00 76.25 104 TYR A N 1
ATOM 838 C CA . TYR A 1 104 ? 16.141 -2.446 -12.665 1.00 76.25 104 TYR A CA 1
ATOM 839 C C . TYR A 1 104 ? 17.324 -1.662 -12.078 1.00 76.25 104 TYR A C 1
ATOM 841 O O . TYR A 1 104 ? 17.637 -1.782 -10.892 1.00 76.25 104 TYR A O 1
ATOM 849 N N . PRO A 1 105 ? 17.944 -0.757 -12.859 1.00 75.25 105 PRO A N 1
ATOM 850 C CA . PRO A 1 105 ? 18.875 0.221 -12.312 1.00 75.25 105 PRO A CA 1
ATOM 851 C C . PRO A 1 105 ? 18.217 1.076 -11.204 1.00 75.25 105 PRO A C 1
ATOM 853 O O . PRO A 1 105 ? 17.037 1.418 -11.339 1.00 75.25 105 PRO A O 1
ATOM 856 N N . PRO A 1 106 ? 18.963 1.537 -10.174 1.00 64.12 106 PRO A N 1
ATOM 857 C CA . PRO A 1 106 ? 18.438 2.271 -9.004 1.00 64.12 106 PRO A CA 1
ATOM 858 C C . PRO A 1 106 ? 17.592 3.532 -9.286 1.00 64.12 106 PRO A C 1
ATOM 860 O O . PRO A 1 106 ? 16.938 4.066 -8.386 1.00 64.12 106 PRO A O 1
ATOM 863 N N . HIS A 1 107 ? 17.604 4.025 -10.526 1.00 65.75 107 HIS A N 1
ATOM 864 C CA . HIS A 1 107 ? 16.898 5.231 -10.968 1.00 65.75 107 HIS A CA 1
ATOM 865 C C . HIS A 1 107 ? 15.963 5.011 -12.165 1.00 65.75 107 HIS A C 1
ATOM 867 O O . HIS A 1 107 ? 15.362 5.971 -12.635 1.00 65.75 107 HIS A O 1
ATOM 873 N N . ALA A 1 108 ? 15.833 3.781 -12.664 1.00 75.62 108 ALA A N 1
ATOM 874 C CA . ALA A 1 108 ? 15.063 3.502 -13.876 1.00 75.62 108 ALA A CA 1
ATOM 875 C C . ALA A 1 108 ? 13.602 3.130 -13.596 1.00 75.62 108 ALA A C 1
ATOM 877 O O . ALA A 1 108 ? 12.750 3.259 -14.474 1.00 75.62 108 ALA A O 1
ATOM 878 N N . MET A 1 109 ? 13.294 2.644 -12.392 1.00 74.44 109 MET A N 1
ATOM 879 C CA . MET A 1 109 ? 11.956 2.148 -12.105 1.00 74.44 109 MET A CA 1
ATOM 880 C C . MET A 1 109 ? 10.975 3.277 -11.775 1.00 74.44 109 MET A C 1
ATOM 882 O O . MET A 1 109 ? 11.176 4.059 -10.846 1.00 74.44 109 MET A O 1
ATOM 886 N N . ASN A 1 110 ? 9.865 3.299 -12.511 1.00 85.44 110 ASN A N 1
ATOM 887 C CA . ASN A 1 110 ? 8.714 4.141 -12.222 1.00 85.44 110 ASN A CA 1
ATOM 888 C C . ASN A 1 110 ? 7.973 3.606 -10.978 1.00 85.44 110 ASN A C 1
ATOM 890 O O . ASN A 1 110 ? 7.505 2.467 -10.975 1.00 85.44 110 ASN A O 1
ATOM 894 N N . ILE A 1 111 ? 7.863 4.436 -9.934 1.00 84.31 111 ILE A N 1
ATOM 895 C CA . ILE A 1 111 ? 7.231 4.079 -8.651 1.00 84.31 111 ILE A CA 1
ATOM 896 C C . ILE A 1 111 ? 5.750 3.717 -8.827 1.00 84.31 111 ILE A C 1
ATOM 898 O O . ILE A 1 111 ? 5.279 2.780 -8.191 1.00 84.31 111 ILE A O 1
ATOM 902 N N . ILE A 1 112 ? 5.030 4.400 -9.719 1.00 87.81 112 ILE A N 1
ATOM 903 C CA . ILE A 1 112 ? 3.620 4.100 -10.000 1.00 87.81 112 ILE A CA 1
ATOM 904 C C . ILE A 1 112 ? 3.489 2.699 -10.601 1.00 87.81 112 ILE A C 1
ATOM 906 O O . ILE A 1 112 ? 2.713 1.882 -10.113 1.00 87.81 112 ILE A O 1
ATOM 910 N N . ALA A 1 113 ? 4.326 2.370 -11.589 1.00 87.38 113 ALA A N 1
ATOM 911 C CA . ALA A 1 113 ? 4.328 1.038 -12.195 1.00 87.38 113 ALA A CA 1
ATOM 912 C C . ALA A 1 113 ? 4.717 -0.061 -11.187 1.00 87.38 113 ALA A C 1
ATOM 914 O O . ALA A 1 113 ? 4.194 -1.175 -11.241 1.00 87.38 113 ALA A O 1
ATOM 915 N N . LEU A 1 114 ? 5.626 0.239 -10.252 1.00 87.06 114 LEU A N 1
ATOM 916 C CA . LEU A 1 114 ? 5.972 -0.669 -9.158 1.00 87.06 114 LEU A CA 1
ATOM 917 C C . LEU A 1 114 ? 4.783 -0.900 -8.219 1.00 87.06 114 LEU A C 1
ATOM 919 O O . LEU A 1 114 ? 4.504 -2.046 -7.877 1.00 87.06 114 LEU A O 1
ATOM 923 N N . ASN A 1 115 ? 4.064 0.156 -7.840 1.00 88.75 115 ASN A N 1
ATOM 924 C CA . ASN A 1 115 ? 2.890 0.051 -6.973 1.00 88.75 115 ASN A CA 1
ATOM 925 C C . ASN A 1 115 ? 1.770 -0.753 -7.631 1.00 88.75 115 ASN A C 1
ATOM 927 O O . ASN A 1 115 ? 1.200 -1.628 -6.990 1.00 88.75 115 ASN A O 1
ATOM 931 N N . GLN A 1 116 ? 1.525 -0.556 -8.927 1.00 88.06 116 GLN A N 1
ATOM 932 C CA . GLN A 1 116 ? 0.573 -1.373 -9.686 1.00 88.06 116 GLN A CA 1
ATOM 933 C C . GLN A 1 116 ? 0.951 -2.861 -9.678 1.00 88.06 116 GLN A C 1
ATOM 935 O O . GLN A 1 116 ? 0.094 -3.720 -9.478 1.00 88.06 116 GLN A O 1
ATOM 940 N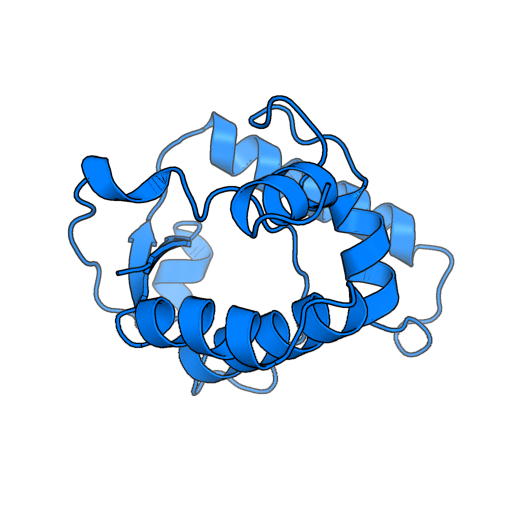 N . LYS A 1 117 ? 2.243 -3.188 -9.833 1.00 87.94 117 LYS A N 1
ATOM 941 C CA . LYS A 1 117 ? 2.727 -4.574 -9.713 1.00 87.94 117 LYS A CA 1
ATOM 942 C C . LYS A 1 117 ? 2.560 -5.115 -8.290 1.00 87.94 117 LYS A C 1
ATOM 944 O O . LYS A 1 117 ? 2.049 -6.218 -8.126 1.00 87.94 117 LYS A O 1
ATOM 949 N N . ASN A 1 118 ? 2.936 -4.339 -7.274 1.00 86.31 118 ASN A N 1
ATOM 950 C CA . ASN A 1 118 ? 2.797 -4.717 -5.865 1.00 86.31 118 ASN A CA 1
ATOM 951 C C . ASN A 1 118 ? 1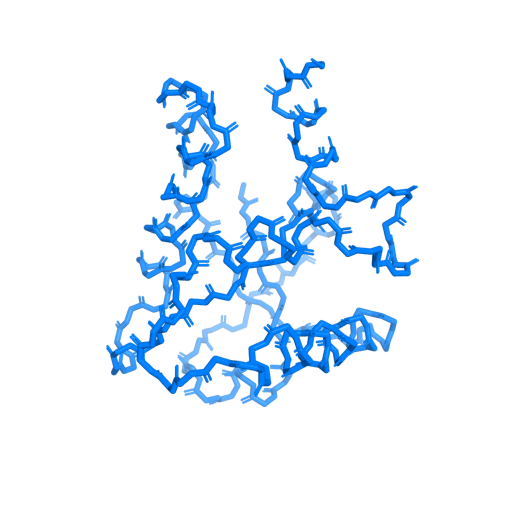.334 -4.948 -5.464 1.00 86.31 118 ASN A C 1
ATOM 953 O O . ASN A 1 118 ? 1.036 -5.910 -4.760 1.00 86.31 118 ASN A O 1
ATOM 957 N N . ASN A 1 119 ? 0.405 -4.127 -5.958 1.00 87.69 119 ASN A N 1
ATOM 958 C CA . ASN A 1 119 ? -1.027 -4.274 -5.694 1.00 87.69 119 ASN A CA 1
ATOM 959 C C . ASN A 1 119 ? -1.649 -5.507 -6.388 1.00 87.69 119 ASN A C 1
ATOM 961 O O . ASN A 1 119 ? -2.793 -5.856 -6.096 1.00 87.69 119 ASN A O 1
ATOM 965 N N . ARG A 1 120 ? -0.888 -6.207 -7.245 1.00 87.25 120 ARG A N 1
ATOM 966 C CA . ARG A 1 120 ? -1.211 -7.524 -7.829 1.00 87.25 120 ARG A CA 1
ATOM 967 C C . ARG A 1 120 ? -0.466 -8.686 -7.173 1.00 87.25 120 ARG A C 1
ATOM 969 O O . ARG A 1 120 ? -0.569 -9.822 -7.632 1.00 87.25 120 ARG A O 1
ATOM 976 N N . CYS A 1 121 ? 0.273 -8.436 -6.098 1.00 84.00 121 CYS A N 1
ATOM 977 C CA . CYS A 1 121 ? 0.869 -9.492 -5.295 1.00 84.00 121 CYS A CA 1
ATOM 978 C C . CYS A 1 121 ? -0.127 -9.954 -4.220 1.00 84.00 121 CYS A C 1
ATOM 980 O O . CYS A 1 121 ? -0.754 -9.120 -3.562 1.00 84.00 121 CYS A O 1
ATOM 982 N N . PRO A 1 122 ? -0.301 -11.272 -4.021 1.00 78.94 122 PRO A N 1
ATOM 983 C CA . PRO A 1 122 ? -1.191 -11.771 -2.986 1.00 78.94 122 PRO A CA 1
ATOM 984 C C . PRO A 1 122 ? -0.602 -11.457 -1.607 1.00 78.94 122 PRO A C 1
ATOM 986 O O . PRO A 1 122 ? 0.566 -11.742 -1.340 1.00 78.94 122 PRO A O 1
ATOM 989 N N . LEU A 1 123 ? -1.419 -10.893 -0.721 1.00 80.38 123 LEU A N 1
ATOM 990 C CA . LEU A 1 123 ? -1.070 -10.688 0.681 1.00 80.38 123 LEU A CA 1
ATOM 991 C C . LEU A 1 123 ? -1.872 -11.670 1.522 1.00 80.38 123 LEU A C 1
ATOM 993 O O . LEU A 1 123 ? -3.093 -11.697 1.434 1.00 80.38 123 LEU A O 1
ATOM 997 N N . VAL A 1 124 ? -1.194 -12.441 2.375 1.00 76.06 124 VAL A N 1
ATOM 998 C CA . VAL A 1 124 ? -1.798 -13.525 3.180 1.00 76.06 124 VAL A CA 1
ATOM 999 C C . VAL A 1 124 ? -3.003 -13.055 4.001 1.00 76.06 124 VAL A C 1
ATOM 1001 O O . VAL A 1 124 ? -3.902 -13.834 4.305 1.00 76.06 124 VAL A O 1
ATOM 1004 N N . LYS A 1 125 ? -3.021 -11.778 4.386 1.00 75.88 125 LYS A N 1
ATOM 1005 C CA . LYS A 1 125 ? -4.100 -11.190 5.179 1.00 75.88 125 LYS A CA 1
ATOM 1006 C C . LYS A 1 125 ? -5.332 -10.771 4.402 1.00 75.88 125 LYS A C 1
ATOM 1008 O O . LYS A 1 125 ? -6.346 -10.486 5.032 1.00 75.88 125 LYS A O 1
ATOM 1013 N N . LEU A 1 126 ? -5.233 -10.703 3.085 1.00 78.25 126 LEU A N 1
ATOM 1014 C CA . LEU A 1 126 ? -6.309 -10.246 2.231 1.00 78.25 126 LEU A CA 1
ATOM 1015 C C . LEU A 1 126 ? -6.956 -11.455 1.557 1.00 78.25 126 LEU A C 1
ATOM 1017 O O . LEU A 1 126 ? -6.292 -12.431 1.215 1.00 78.25 126 LEU A O 1
ATOM 1021 N N . SER A 1 127 ? -8.267 -11.382 1.358 1.00 82.44 127 SER A N 1
ATOM 1022 C CA . SER A 1 127 ? -9.033 -12.399 0.627 1.00 82.44 127 SER A CA 1
ATOM 1023 C C . SER A 1 127 ? -8.768 -12.368 -0.884 1.00 82.44 127 SER A C 1
ATOM 1025 O O . SER A 1 127 ? -9.109 -13.309 -1.597 1.00 82.44 127 SER A O 1
ATOM 1027 N N . SER A 1 128 ? -8.168 -11.286 -1.386 1.00 87.00 128 SER A N 1
ATOM 1028 C CA . SER A 1 128 ? -7.844 -11.076 -2.795 1.00 87.00 128 SER A CA 1
ATOM 1029 C C . SER A 1 128 ? -6.659 -10.119 -2.965 1.00 87.00 128 SER A C 1
ATOM 1031 O O . SER A 1 128 ? -5.986 -9.754 -2.000 1.00 87.00 128 SER A O 1
ATOM 1033 N N . PHE A 1 129 ? -6.389 -9.719 -4.206 1.00 87.56 129 PHE A N 1
ATOM 1034 C CA . PHE A 1 129 ? -5.348 -8.742 -4.512 1.00 87.56 129 PHE A CA 1
ATOM 1035 C C . PHE A 1 129 ? -5.712 -7.346 -3.977 1.00 87.56 129 PHE A C 1
ATOM 1037 O O . PHE A 1 129 ? -6.867 -6.941 -4.141 1.00 87.56 129 PHE A O 1
ATOM 1044 N N . PRO A 1 130 ? -4.743 -6.595 -3.414 1.00 86.94 130 PRO A N 1
ATOM 1045 C CA . PRO A 1 130 ? -4.936 -5.209 -2.980 1.00 86.94 130 PRO A CA 1
ATOM 1046 C C . PRO A 1 130 ? -5.678 -4.338 -4.010 1.00 86.94 130 PRO A C 1
ATOM 1048 O O . PRO A 1 130 ? -6.672 -3.700 -3.674 1.00 86.94 130 PRO A O 1
ATOM 1051 N N . GLU A 1 131 ? -5.265 -4.391 -5.285 1.00 87.31 131 GLU A N 1
ATOM 1052 C CA . GLU A 1 131 ? -5.891 -3.634 -6.386 1.00 87.31 131 GLU A CA 1
ATOM 1053 C C . GLU A 1 131 ? -7.392 -3.929 -6.503 1.00 87.31 131 GLU A C 1
ATOM 1055 O O . GLU A 1 131 ? -8.208 -3.016 -6.613 1.00 87.31 131 GLU A O 1
ATOM 1060 N N . ARG A 1 132 ? -7.764 -5.215 -6.486 1.00 87.81 132 ARG A N 1
ATOM 1061 C CA . ARG A 1 132 ? -9.151 -5.643 -6.691 1.00 87.81 132 ARG A CA 1
ATOM 1062 C C . ARG A 1 132 ? -10.035 -5.191 -5.540 1.00 87.81 132 ARG A C 1
ATOM 1064 O O . ARG A 1 132 ? -11.099 -4.635 -5.775 1.00 87.81 132 ARG A O 1
ATOM 1071 N N . L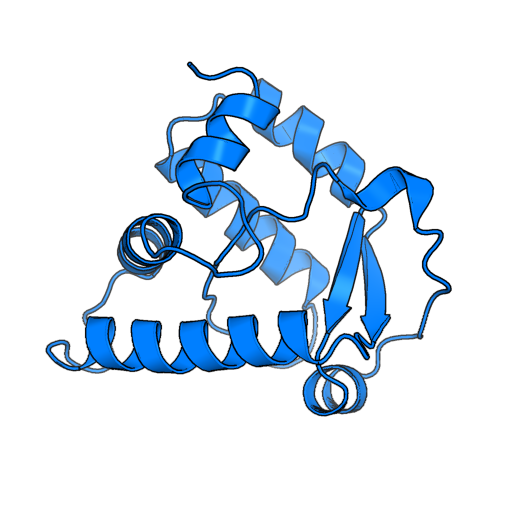EU A 1 133 ? -9.562 -5.387 -4.314 1.00 86.12 133 LEU A N 1
ATOM 1072 C CA . LEU A 1 133 ? -10.306 -5.011 -3.115 1.00 86.12 133 LEU A CA 1
ATOM 1073 C C . LEU A 1 133 ? -10.494 -3.496 -3.040 1.00 86.12 133 LEU A C 1
ATOM 1075 O O . LEU A 1 133 ? -11.556 -3.035 -2.637 1.00 86.12 133 LEU A O 1
ATOM 1079 N N . MET A 1 134 ? -9.513 -2.716 -3.506 1.00 83.44 134 MET A N 1
ATOM 1080 C CA . MET A 1 134 ? -9.661 -1.267 -3.589 1.00 83.44 134 MET A CA 1
ATOM 1081 C C . MET A 1 134 ? -10.662 -0.831 -4.664 1.00 83.44 134 MET A C 1
ATOM 1083 O O . MET A 1 134 ? -11.467 0.071 -4.431 1.00 83.44 134 MET A O 1
ATOM 1087 N N . LYS A 1 135 ? -10.643 -1.475 -5.836 1.00 85.69 135 LYS A N 1
ATOM 1088 C CA . LYS A 1 135 ? -11.635 -1.233 -6.893 1.00 85.69 135 LYS A CA 1
ATOM 1089 C C . LYS A 1 135 ? -13.045 -1.526 -6.396 1.00 85.69 135 LYS A C 1
ATOM 1091 O O . LYS A 1 135 ? -13.894 -0.642 -6.481 1.00 85.69 135 LYS A O 1
ATOM 1096 N N . GLU A 1 136 ? -13.254 -2.681 -5.772 1.00 86.00 136 GLU A N 1
ATOM 1097 C CA . GLU A 1 136 ? -14.532 -3.058 -5.162 1.00 86.00 136 GLU A CA 1
ATOM 1098 C C . GLU A 1 136 ? -14.977 -2.041 -4.098 1.00 86.00 136 GLU A C 1
ATOM 1100 O O . GLU A 1 136 ? -16.104 -1.548 -4.150 1.00 86.00 136 GLU A O 1
ATOM 1105 N N . ALA A 1 137 ? -14.079 -1.658 -3.184 1.00 79.44 137 ALA A N 1
ATOM 1106 C CA . ALA A 1 137 ? -14.353 -0.691 -2.121 1.00 79.44 137 ALA A CA 1
ATOM 1107 C C . ALA A 1 137 ? -14.767 0.691 -2.660 1.00 79.44 137 ALA A C 1
ATOM 1109 O O . ALA A 1 137 ? -15.654 1.343 -2.112 1.00 79.44 137 ALA A O 1
ATOM 1110 N N . LEU A 1 138 ? -14.162 1.133 -3.763 1.00 78.31 138 LEU A N 1
ATOM 1111 C CA . LEU A 1 138 ? -14.475 2.403 -4.422 1.00 78.31 138 LEU A CA 1
ATOM 1112 C C . LEU A 1 138 ? -15.536 2.274 -5.533 1.00 78.31 138 LEU A C 1
ATOM 1114 O O . LEU A 1 138 ? -15.757 3.223 -6.297 1.00 78.31 138 LEU A O 1
ATOM 1118 N N . GLY A 1 139 ? -16.216 1.129 -5.640 1.00 77.31 139 GLY A N 1
ATOM 1119 C CA . GLY A 1 139 ? -17.311 0.907 -6.586 1.00 77.31 139 GLY A CA 1
ATOM 1120 C C . GLY A 1 139 ? -16.876 0.938 -8.054 1.00 77.31 139 GLY A C 1
ATOM 1121 O O . GLY A 1 139 ? -17.572 1.522 -8.887 1.00 77.31 139 GLY A O 1
ATOM 1122 N N . LEU A 1 140 ? -15.691 0.407 -8.356 1.00 72.06 140 LEU A N 1
ATOM 1123 C CA . LEU A 1 140 ? -15.290 -0.035 -9.690 1.00 72.06 140 LEU A CA 1
ATOM 1124 C C . LEU A 1 140 ? -15.395 -1.568 -9.723 1.00 72.06 140 LEU A C 1
ATOM 1126 O O . LEU A 1 140 ? -14.805 -2.241 -8.877 1.00 72.06 140 LEU A O 1
ATOM 1130 N N . HIS A 1 141 ? -16.171 -2.101 -10.668 1.00 60.38 141 HIS A N 1
ATOM 1131 C CA . HIS A 1 141 ? -16.322 -3.541 -10.905 1.00 60.38 141 HIS A CA 1
ATOM 1132 C C . HIS A 1 141 ? -15.398 -4.002 -12.030 1.00 60.38 141 HIS A C 1
ATOM 1134 O O . HIS A 1 141 ? -15.341 -3.287 -13.057 1.00 60.38 141 HIS A O 1
#

pLDDT: mean 77.17, std 10.42, range [42.47, 90.19]

Radius of gyration: 15.03 Å; chains: 1; bounding box: 36×30×34 Å

Foldseek 3Di:
DEEDADAPVVVVVQPADADDDDPVPYPLPPQFLADDDDDDRDCPLVRVLVRQLVLVVVLVDDPVLSCVVCVVSVPYHYHHDPPPLVVVLNVVLVVVLCVVCVPDDPPGDDRSVSRVVSQQDDGPPDPHRSSVSNCVSSVHD

Secondary structure (DSSP, 8-state):
-EEEEEPHHHHHHTTPPP----GGGGGGG----------STT-HHHHHHHHHHHHHHHTT--HHHHHHHHHTTSSEEEEE---HHHHHHHHHHHHHHHHHHHTS-TTT--HHHHHHHHTTS--TTSSS-HHHHHHHHTT--

Sequence (141 aa):
MITIALTKKLFELSALVEEQDNEEEAEFYKWHANVFRMARKNNINQLFVQSLIENLRADEFSDSKITEYVSKADAIKFTKTYSRSVLGSMTDMVKMTGFLISDYPPHAMNIIALNQKNNRCPLVKLSSFPERLMKEALGLH